Protein AF-A0A9P7DZX3-F1 (afdb_monomer_lite)

pLDDT: mean 78.63, std 15.31, range [42.16, 96.62]

Sequence (179 aa):
MEVDRVPHRDEDDTQNDEDISNAQNDALLHRLVHTKLLSGSLNPALDLTHAQRDKALSGRVLEIAGKAKLGKGEVDIRAAERNKASKRVREGLLKKKDEREKQQLEEAKNLGNYHPTLKKLFDTSSGSSGRQRRVRGLGMGVGKFSGGTLKLSKEEINSVTGRGVHGAARHGHNTSRSR

Foldseek 3Di:
DDDDDDDPPPVVVVVVVVVVVVVVVVVVVVLCVQQAVPQQQNDPVRPDDPVSNVLSVQLVVCVVVVNDPRNCRSVVSVVVVLVVDDPVSSVVVVVVVVVVLVVVVVVCVVVVVDDPVCVCVSCVNPPCPPPPPPPDPDDDPAADDDPNDGDHDPVRVCVVVPPDDPDDDPPPPPPDDDD

InterPro domains:
  IPR053030 Ribosomal biogenesis protein FAF1-like [PTHR28096] (10-169)

Radius of gyration: 29.67 Å; chains: 1; bounding box: 80×40×89 Å

Secondary structure (DSSP, 8-state):
----------HHHHHHHHHHHHHHHHHHHHHHIIIIIS-GGG-TTS---HHHHHHHHHHHHHHHTTSS-TTTHHHHHHHHHHHTS-HHHHHHHHHHHHHHHHHHHHHHHHTT---GGGHHHHTTTS-----PPP---PPPSSSEEETTEEE--HHHHHHHHT-----------------

Organism: NCBI:txid116603

Structure (mmCIF, N/CA/C/O backbone):
data_AF-A0A9P7DZX3-F1
#
_entry.id   AF-A0A9P7DZX3-F1
#
loop_
_atom_site.group_PDB
_atom_site.id
_atom_site.type_symbol
_atom_site.label_atom_id
_atom_site.label_alt_id
_atom_site.label_comp_id
_atom_site.label_asym_id
_atom_site.label_entity_id
_atom_site.label_seq_id
_atom_site.pdbx_PDB_ins_code
_atom_site.Cartn_x
_atom_site.Cartn_y
_atom_site.Cartn_z
_atom_site.occupancy
_atom_site.B_iso_or_equiv
_atom_site.auth_seq_id
_atom_site.auth_comp_id
_atom_site.auth_asym_id
_atom_site.auth_atom_id
_atom_site.pdbx_PDB_model_num
ATOM 1 N N . MET A 1 1 ? 7.080 11.257 -71.376 1.00 42.16 1 MET A N 1
ATOM 2 C CA . MET A 1 1 ? 6.947 11.951 -70.079 1.00 42.16 1 MET A CA 1
ATOM 3 C C . MET A 1 1 ? 6.196 11.007 -69.169 1.00 42.16 1 MET A C 1
ATOM 5 O O . MET A 1 1 ? 4.981 10.923 -69.263 1.00 42.16 1 MET A O 1
ATOM 9 N N . GLU A 1 2 ? 6.937 10.218 -68.405 1.00 43.56 2 GLU A N 1
ATOM 10 C CA . GLU A 1 2 ? 6.401 9.271 -67.430 1.00 43.56 2 GLU A CA 1
ATOM 11 C C . GLU A 1 2 ? 6.610 9.936 -66.068 1.00 43.56 2 GLU A C 1
ATOM 13 O O . GLU A 1 2 ? 7.729 10.315 -65.729 1.00 43.56 2 GLU A O 1
ATOM 18 N N . VAL A 1 3 ? 5.512 10.256 -65.387 1.00 51.31 3 VAL A N 1
ATOM 19 C CA . VAL A 1 3 ? 5.515 10.983 -64.112 1.00 51.31 3 VAL A CA 1
ATOM 20 C C . VAL A 1 3 ? 5.365 9.948 -63.009 1.00 51.31 3 VAL A C 1
ATOM 22 O O . VAL A 1 3 ? 4.282 9.389 -62.828 1.00 51.31 3 VAL A O 1
ATOM 25 N N . ASP A 1 4 ? 6.463 9.682 -62.305 1.00 49.94 4 ASP A N 1
ATOM 26 C CA . ASP A 1 4 ? 6.505 8.796 -61.146 1.00 49.94 4 ASP A CA 1
ATOM 27 C C . ASP A 1 4 ? 5.550 9.298 -60.055 1.00 49.94 4 ASP A C 1
ATOM 29 O O . ASP A 1 4 ? 5.705 10.384 -59.489 1.00 49.94 4 ASP A O 1
ATOM 33 N N . ARG A 1 5 ? 4.529 8.491 -59.758 1.00 57.03 5 ARG A N 1
ATOM 34 C CA . ARG A 1 5 ? 3.614 8.702 -58.634 1.00 57.03 5 ARG A CA 1
ATOM 35 C C . ARG A 1 5 ? 4.321 8.256 -57.355 1.00 57.03 5 ARG A C 1
ATOM 37 O O . ARG A 1 5 ? 4.420 7.063 -57.083 1.00 57.03 5 ARG A O 1
ATOM 44 N N . VAL A 1 6 ? 4.798 9.213 -56.566 1.00 61.47 6 VAL A N 1
ATOM 45 C CA . VAL A 1 6 ? 5.270 8.952 -55.200 1.00 61.47 6 VAL A CA 1
ATOM 46 C C . VAL A 1 6 ? 4.063 8.525 -54.354 1.00 61.47 6 VAL A C 1
ATOM 48 O O . VAL A 1 6 ? 3.048 9.228 -54.370 1.00 61.47 6 VAL A O 1
ATOM 51 N N . PRO A 1 7 ? 4.111 7.387 -53.640 1.00 58.06 7 PRO A N 1
ATOM 52 C CA . PRO A 1 7 ? 3.022 6.995 -52.761 1.00 58.06 7 PRO A CA 1
ATOM 53 C C . PRO A 1 7 ? 2.976 7.968 -51.578 1.00 58.06 7 PRO A C 1
ATOM 55 O O . PRO A 1 7 ? 3.921 8.039 -50.792 1.00 58.06 7 PRO A O 1
ATOM 58 N N . HIS A 1 8 ? 1.881 8.722 -51.457 1.00 52.66 8 HIS A N 1
ATOM 59 C CA . HIS A 1 8 ? 1.525 9.385 -50.207 1.00 52.66 8 HIS A CA 1
ATOM 60 C C . HIS A 1 8 ? 1.307 8.282 -49.165 1.00 52.66 8 HIS A C 1
ATOM 62 O O . HIS A 1 8 ? 0.307 7.574 -49.219 1.00 52.66 8 HIS A O 1
ATOM 68 N N . ARG A 1 9 ? 2.286 8.075 -48.277 1.00 61.41 9 ARG A N 1
ATOM 69 C CA . ARG A 1 9 ? 2.034 7.403 -47.001 1.00 61.41 9 ARG A CA 1
ATOM 70 C C . ARG A 1 9 ? 1.162 8.354 -46.200 1.00 61.41 9 ARG A C 1
ATOM 72 O O . ARG A 1 9 ? 1.579 9.484 -45.952 1.00 61.41 9 ARG A O 1
ATOM 79 N N . ASP A 1 10 ? -0.045 7.912 -45.893 1.00 57.31 10 ASP A N 1
ATOM 80 C CA . ASP A 1 10 ? -1.002 8.652 -45.090 1.00 57.31 10 ASP A CA 1
ATOM 81 C C . ASP A 1 10 ? -0.358 8.960 -43.728 1.00 57.31 10 ASP A C 1
ATOM 83 O O . ASP A 1 10 ? 0.087 8.049 -43.028 1.00 57.31 10 ASP A O 1
ATOM 87 N N . GLU A 1 11 ? -0.247 10.242 -43.362 1.00 60.19 11 GLU A N 1
ATOM 88 C CA . GLU A 1 11 ? 0.376 10.655 -42.090 1.00 60.19 11 GLU A CA 1
ATOM 89 C C . GLU A 1 11 ? -0.338 10.053 -40.862 1.00 60.19 11 GLU A C 1
ATOM 91 O O . GLU A 1 11 ? 0.260 9.910 -39.792 1.00 60.19 11 GLU A O 1
ATOM 96 N N . ASP A 1 12 ? -1.585 9.614 -41.047 1.00 59.47 12 ASP A N 1
ATOM 97 C CA . ASP A 1 12 ? -2.394 8.903 -40.061 1.00 59.47 12 ASP A CA 1
ATOM 98 C C . ASP A 1 12 ? -1.820 7.517 -39.696 1.00 59.47 12 ASP A C 1
ATOM 100 O O . ASP A 1 12 ? -1.868 7.132 -38.527 1.00 59.47 12 ASP A O 1
ATOM 104 N N . ASP A 1 13 ? -1.223 6.776 -40.641 1.00 62.12 13 ASP A N 1
ATOM 105 C CA . ASP A 1 13 ? -0.628 5.457 -40.360 1.00 62.12 13 ASP A CA 1
ATOM 106 C C . ASP A 1 13 ? 0.666 5.598 -39.546 1.00 62.12 13 ASP A C 1
ATOM 108 O O . ASP A 1 13 ? 0.907 4.841 -38.604 1.00 62.12 13 ASP A O 1
ATOM 112 N N . THR A 1 14 ? 1.472 6.623 -39.846 1.00 65.88 14 THR A N 1
ATOM 113 C CA . THR A 1 14 ? 2.690 6.920 -39.078 1.00 65.88 14 THR A CA 1
ATOM 114 C C . THR A 1 14 ? 2.385 7.395 -37.659 1.00 65.88 14 THR A C 1
ATOM 116 O O . THR A 1 14 ? 3.064 6.975 -36.726 1.00 65.88 14 THR A O 1
ATOM 119 N N . GLN A 1 15 ? 1.337 8.205 -37.467 1.00 64.06 15 GLN A N 1
ATOM 120 C CA . GLN A 1 15 ? 0.905 8.629 -36.130 1.00 64.06 15 GLN A CA 1
ATOM 121 C C . GLN A 1 15 ? 0.394 7.450 -35.294 1.00 64.06 15 GLN A C 1
ATOM 123 O O . GLN A 1 15 ? 0.687 7.358 -34.103 1.00 64.06 15 GLN A O 1
ATOM 128 N N . ASN A 1 16 ? -0.320 6.511 -35.913 1.00 70.25 16 ASN A N 1
ATOM 129 C CA . ASN A 1 16 ? -0.841 5.335 -35.222 1.00 70.25 16 ASN A CA 1
ATOM 130 C C . ASN A 1 16 ? 0.290 4.382 -34.786 1.00 70.25 16 ASN A C 1
ATOM 132 O O . ASN A 1 16 ? 0.281 3.872 -33.664 1.00 70.25 16 ASN A O 1
ATOM 136 N N . ASP A 1 17 ? 1.307 4.192 -35.631 1.00 76.75 17 ASP A N 1
ATOM 137 C CA . ASP A 1 17 ? 2.504 3.414 -35.291 1.00 76.75 17 ASP A CA 1
ATOM 138 C C . ASP A 1 17 ? 3.326 4.069 -34.165 1.00 76.75 17 ASP A C 1
ATOM 140 O O . ASP A 1 17 ? 3.826 3.380 -33.266 1.00 76.75 17 ASP A O 1
ATOM 144 N N . GLU A 1 18 ? 3.433 5.401 -34.168 1.00 80.12 18 GLU A N 1
ATOM 145 C CA . GLU A 1 18 ? 4.074 6.170 -33.097 1.00 80.12 18 GLU A CA 1
ATOM 146 C C . GLU A 1 18 ? 3.314 6.048 -31.771 1.00 80.12 18 GLU A C 1
ATOM 148 O O . GLU A 1 18 ? 3.928 5.777 -30.735 1.00 80.12 18 GLU A O 1
ATOM 153 N N . ASP A 1 19 ? 1.987 6.156 -31.785 1.00 78.31 19 ASP A N 1
ATOM 154 C CA . ASP A 1 19 ? 1.148 5.999 -30.594 1.00 78.31 19 ASP A CA 1
ATOM 155 C C . ASP A 1 19 ? 1.215 4.575 -30.018 1.00 78.31 19 ASP A C 1
ATOM 157 O O . ASP A 1 19 ? 1.321 4.392 -28.798 1.00 78.31 19 ASP A O 1
ATOM 161 N N . ILE A 1 20 ? 1.230 3.548 -30.875 1.00 80.06 20 ILE A N 1
ATOM 162 C CA . ILE A 1 20 ? 1.407 2.148 -30.461 1.00 80.06 20 ILE A CA 1
ATOM 163 C C . ILE A 1 20 ? 2.798 1.942 -29.845 1.00 80.06 20 ILE A C 1
ATOM 165 O O . ILE A 1 20 ? 2.918 1.295 -28.798 1.00 80.06 20 ILE A O 1
ATOM 169 N N . SER A 1 21 ? 3.846 2.500 -30.454 1.00 89.31 21 SER A N 1
ATOM 170 C CA . SER A 1 21 ? 5.220 2.432 -29.942 1.00 89.31 21 SER A CA 1
ATOM 171 C C . SER A 1 21 ? 5.359 3.144 -28.593 1.00 89.31 21 SER A C 1
ATOM 173 O O . SER A 1 21 ? 5.910 2.587 -27.640 1.00 89.31 21 SER A O 1
ATOM 175 N N . ASN A 1 22 ? 4.773 4.332 -28.454 1.00 91.12 22 ASN A N 1
ATOM 176 C CA . ASN A 1 22 ? 4.770 5.096 -27.209 1.00 91.12 22 ASN A CA 1
ATOM 177 C C . ASN A 1 22 ? 4.029 4.354 -26.091 1.00 91.12 22 ASN A C 1
ATOM 179 O O . ASN A 1 22 ? 4.551 4.235 -24.982 1.00 91.12 22 ASN A O 1
ATOM 183 N N . ALA A 1 23 ? 2.872 3.753 -26.383 1.00 90.56 23 ALA A N 1
ATOM 184 C CA . ALA A 1 23 ? 2.140 2.940 -25.413 1.00 90.56 23 ALA A CA 1
ATOM 185 C C . ALA A 1 23 ? 2.935 1.698 -24.967 1.00 90.56 23 ALA A C 1
ATOM 187 O O . ALA A 1 23 ? 2.908 1.318 -23.790 1.00 90.56 23 ALA A O 1
ATOM 188 N N . GLN A 1 24 ? 3.670 1.062 -25.886 1.00 92.19 24 GLN A N 1
ATOM 189 C CA . GLN A 1 24 ? 4.576 -0.038 -25.551 1.00 92.19 24 GLN A CA 1
ATOM 190 C C . GLN A 1 24 ? 5.736 0.442 -24.673 1.00 92.19 24 GLN A C 1
ATOM 192 O O . GLN A 1 24 ? 6.046 -0.208 -23.671 1.00 92.19 24 GLN A O 1
ATOM 197 N N . ASN A 1 25 ? 6.331 1.590 -24.992 1.00 93.38 25 ASN A N 1
ATOM 198 C CA . ASN A 1 25 ? 7.404 2.198 -24.211 1.00 93.38 25 ASN A CA 1
ATOM 199 C C . ASN A 1 25 ? 6.942 2.558 -22.797 1.00 93.38 25 ASN A C 1
ATOM 201 O O . ASN A 1 25 ? 7.627 2.215 -21.835 1.00 93.38 25 ASN A O 1
ATOM 205 N N . ASP A 1 26 ? 5.752 3.136 -22.643 1.00 94.06 26 ASP A N 1
ATOM 206 C CA . ASP A 1 26 ? 5.154 3.431 -21.340 1.00 94.06 26 ASP A CA 1
ATOM 207 C C . ASP A 1 26 ? 4.869 2.155 -20.541 1.00 94.06 26 ASP A C 1
ATOM 209 O O . ASP A 1 26 ? 5.149 2.081 -19.340 1.00 94.06 26 ASP A O 1
ATOM 213 N N . ALA A 1 27 ? 4.370 1.100 -21.194 1.00 89.44 27 ALA A N 1
ATOM 214 C CA . ALA A 1 27 ? 4.160 -0.192 -20.549 1.00 89.44 27 ALA A CA 1
ATOM 215 C C . ALA A 1 27 ? 5.486 -0.825 -20.089 1.00 89.44 27 ALA A C 1
ATOM 217 O O . ALA A 1 27 ? 5.560 -1.397 -18.994 1.00 89.44 27 ALA A O 1
ATOM 218 N N . LEU A 1 28 ? 6.542 -0.716 -20.899 1.00 89.50 28 LEU A N 1
ATOM 219 C CA . LEU A 1 28 ? 7.889 -1.159 -20.545 1.00 89.50 28 LEU A CA 1
ATOM 220 C C . LEU A 1 28 ? 8.475 -0.319 -19.409 1.00 89.50 28 LEU A C 1
ATOM 222 O O . LEU A 1 28 ? 9.026 -0.888 -18.465 1.00 89.50 28 LEU A O 1
ATOM 226 N N . LEU A 1 29 ? 8.306 1.000 -19.444 1.00 90.38 29 LEU A N 1
ATOM 227 C CA . LEU A 1 29 ? 8.742 1.919 -18.399 1.00 90.38 29 LEU A CA 1
ATOM 228 C C . LEU A 1 29 ? 8.046 1.605 -17.074 1.00 90.38 29 LEU A C 1
ATOM 230 O O . LEU A 1 29 ? 8.713 1.416 -16.060 1.00 90.38 29 LEU A O 1
ATOM 234 N N . HIS A 1 30 ? 6.723 1.451 -17.079 1.00 85.88 30 HIS A N 1
ATOM 235 C CA . HIS A 1 30 ? 5.953 1.072 -15.897 1.00 85.88 30 HIS A CA 1
ATOM 236 C C . HIS A 1 30 ? 6.435 -0.268 -15.318 1.00 85.88 30 HIS A C 1
ATOM 238 O O . HIS A 1 30 ? 6.620 -0.407 -14.105 1.00 85.88 30 HIS A O 1
ATOM 244 N N . ARG A 1 31 ? 6.726 -1.250 -16.185 1.00 85.00 31 ARG A N 1
ATOM 245 C CA . ARG A 1 31 ? 7.348 -2.517 -15.776 1.00 85.00 31 ARG A CA 1
ATOM 246 C C . ARG A 1 31 ? 8.719 -2.296 -15.144 1.00 85.00 31 ARG A C 1
ATOM 248 O O . ARG A 1 31 ? 8.974 -2.825 -14.065 1.00 85.00 31 ARG A O 1
ATOM 255 N N . LEU A 1 32 ? 9.592 -1.512 -15.765 1.00 85.38 32 LEU A N 1
ATOM 256 C CA . LEU A 1 32 ? 10.953 -1.245 -15.292 1.00 85.38 32 LEU A CA 1
ATOM 257 C C . LEU A 1 32 ? 10.983 -0.518 -13.946 1.00 85.38 32 LEU A C 1
ATOM 259 O O . LEU A 1 32 ? 11.727 -0.925 -13.050 1.00 85.38 32 LEU A O 1
ATOM 263 N N . VAL A 1 33 ? 10.155 0.512 -13.785 1.00 86.38 33 VAL A N 1
ATOM 264 C CA . VAL A 1 33 ? 10.055 1.306 -12.556 1.00 86.38 33 VAL A CA 1
ATOM 265 C C . VAL A 1 33 ? 9.697 0.408 -11.374 1.00 86.38 33 VAL A C 1
ATOM 267 O O . VAL A 1 33 ? 10.390 0.423 -10.356 1.00 86.38 33 VAL A O 1
ATOM 270 N N . HIS A 1 34 ? 8.674 -0.436 -11.526 1.00 78.75 34 HIS A N 1
ATOM 271 C CA . HIS A 1 34 ? 8.197 -1.284 -10.436 1.00 78.75 34 HIS A CA 1
ATOM 272 C C . HIS A 1 34 ? 9.023 -2.562 -10.217 1.00 78.75 34 HIS A C 1
ATOM 274 O O . HIS A 1 34 ? 9.030 -3.080 -9.102 1.00 78.75 34 HIS A O 1
ATOM 280 N N . THR A 1 35 ? 9.740 -3.067 -11.230 1.00 75.62 35 THR A N 1
ATOM 281 C CA . THR A 1 35 ? 10.481 -4.345 -11.123 1.00 75.62 35 THR A CA 1
ATOM 282 C C . THR A 1 35 ? 11.989 -4.204 -10.956 1.00 75.62 35 THR A C 1
ATOM 284 O O . THR A 1 35 ? 12.579 -5.024 -10.253 1.00 75.62 35 THR A O 1
ATOM 287 N N . LYS A 1 36 ? 12.630 -3.213 -11.591 1.00 71.19 36 LYS A N 1
ATOM 288 C CA . LYS A 1 36 ? 14.097 -3.080 -11.620 1.00 71.19 36 LYS A CA 1
ATOM 289 C C . LYS A 1 36 ? 14.606 -1.909 -10.788 1.00 71.19 36 LYS A C 1
ATOM 291 O O . LYS A 1 36 ? 15.511 -2.110 -9.991 1.00 71.19 36 LYS A O 1
ATOM 296 N N . LEU A 1 37 ? 14.036 -0.714 -10.960 1.00 66.69 37 LEU A N 1
ATOM 297 C CA . LEU A 1 37 ? 14.599 0.513 -10.375 1.00 66.69 37 LEU A CA 1
ATOM 298 C C . LEU A 1 37 ? 14.246 0.687 -8.897 1.00 66.69 37 LEU A C 1
ATOM 300 O O . LEU A 1 37 ? 15.111 0.981 -8.078 1.00 66.69 37 LEU A O 1
ATOM 304 N N . LEU A 1 38 ? 12.974 0.489 -8.552 1.00 66.44 38 LEU A N 1
ATOM 305 C CA . LEU A 1 38 ? 12.477 0.716 -7.190 1.00 66.44 38 LEU A CA 1
ATOM 306 C C . LEU A 1 38 ? 12.365 -0.572 -6.369 1.00 66.44 38 LEU A C 1
ATOM 308 O O . LEU A 1 38 ? 11.999 -0.537 -5.196 1.00 66.44 38 LEU A O 1
ATOM 312 N N . SER A 1 39 ? 12.652 -1.723 -6.976 1.00 63.34 39 SER A N 1
ATOM 313 C CA . SER A 1 39 ? 12.515 -3.012 -6.311 1.00 63.34 39 SER A CA 1
ATOM 314 C C . SER A 1 39 ? 13.816 -3.402 -5.619 1.00 63.34 39 SER A C 1
ATOM 316 O O . SER A 1 39 ? 14.860 -3.539 -6.259 1.00 63.34 39 SER A O 1
ATOM 318 N N . GLY A 1 40 ? 13.714 -3.653 -4.313 1.00 62.84 40 GLY A N 1
ATOM 319 C CA . GLY A 1 40 ? 14.838 -3.883 -3.412 1.00 62.84 40 GLY A CA 1
ATOM 320 C C . GLY A 1 40 ? 15.921 -4.831 -3.935 1.00 62.84 40 GLY A C 1
ATOM 321 O O . GLY A 1 40 ? 17.095 -4.494 -3.888 1.00 62.84 40 GLY A O 1
ATOM 322 N N . SER A 1 41 ? 15.571 -6.002 -4.476 1.00 64.50 41 SER A N 1
ATOM 323 C CA . SER A 1 41 ? 16.57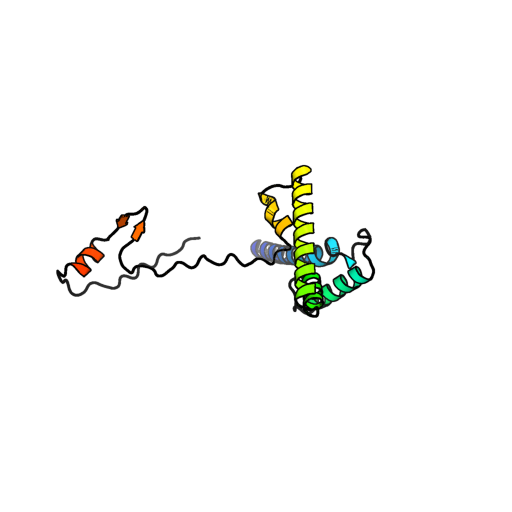3 -7.057 -4.712 1.00 64.50 41 SER A CA 1
ATOM 324 C C . SER A 1 41 ? 17.517 -6.864 -5.902 1.00 64.50 41 SER A C 1
ATOM 326 O O . SER A 1 41 ? 18.437 -7.664 -6.040 1.00 64.50 41 SER A O 1
ATOM 328 N N . LEU A 1 42 ? 17.305 -5.866 -6.769 1.00 62.72 42 LEU A N 1
ATOM 329 C CA . LEU A 1 42 ? 18.196 -5.597 -7.918 1.00 62.72 42 LEU A CA 1
ATOM 330 C C . LEU A 1 42 ? 19.022 -4.325 -7.764 1.00 62.72 42 LEU A C 1
ATOM 332 O O . LEU A 1 42 ? 19.896 -4.090 -8.593 1.00 62.72 42 LEU A O 1
ATOM 336 N N . ASN A 1 43 ? 18.746 -3.512 -6.747 1.00 71.06 43 ASN A N 1
ATOM 337 C CA . ASN A 1 43 ? 19.508 -2.302 -6.516 1.00 71.06 43 ASN A CA 1
ATOM 338 C C . ASN A 1 43 ? 20.636 -2.614 -5.518 1.00 71.06 43 ASN A C 1
ATOM 340 O O . ASN A 1 43 ? 20.353 -2.731 -4.326 1.00 71.06 43 ASN A O 1
ATOM 344 N N . PRO A 1 44 ? 21.897 -2.761 -5.972 1.00 70.06 44 PRO A N 1
ATOM 345 C CA . PRO A 1 44 ? 23.021 -3.062 -5.087 1.00 70.06 44 PRO A CA 1
ATOM 346 C C . PRO A 1 44 ? 23.339 -1.909 -4.129 1.00 70.06 44 PRO A C 1
ATOM 348 O O . PRO A 1 44 ? 24.046 -2.128 -3.157 1.00 70.06 44 PRO A O 1
ATOM 351 N N . ALA A 1 45 ? 22.811 -0.701 -4.373 1.00 74.56 45 ALA A N 1
ATOM 352 C CA . ALA A 1 45 ? 22.923 0.420 -3.442 1.00 74.56 45 ALA A CA 1
ATOM 353 C C . ALA A 1 45 ? 22.002 0.271 -2.218 1.00 74.56 45 ALA A C 1
ATOM 355 O O . ALA A 1 45 ? 22.125 1.019 -1.253 1.00 74.56 45 ALA A O 1
ATOM 356 N N . LEU A 1 46 ? 21.051 -0.668 -2.258 1.00 72.88 46 LEU A N 1
ATOM 357 C CA . LEU A 1 46 ? 20.249 -1.032 -1.102 1.00 72.88 46 LEU A CA 1
ATOM 358 C C . LEU A 1 46 ? 20.953 -2.207 -0.417 1.00 72.88 46 LEU A C 1
ATOM 360 O O . LEU A 1 46 ? 20.848 -3.340 -0.885 1.00 72.88 46 LEU A O 1
ATOM 364 N N . ASP A 1 47 ? 21.657 -1.936 0.685 1.00 79.88 47 ASP A N 1
ATOM 365 C CA . ASP A 1 47 ? 22.344 -2.925 1.535 1.00 79.88 47 ASP A CA 1
ATOM 366 C C . ASP A 1 47 ? 21.346 -3.875 2.232 1.00 79.88 47 ASP A C 1
ATOM 368 O O . ASP A 1 47 ? 21.150 -3.877 3.450 1.00 79.88 47 ASP A O 1
ATOM 372 N N . LEU A 1 48 ? 20.638 -4.680 1.440 1.00 81.12 48 LEU A N 1
ATOM 373 C CA . LEU A 1 48 ? 19.588 -5.570 1.904 1.00 81.12 48 LEU A CA 1
ATOM 374 C C . LEU A 1 48 ? 20.170 -6.862 2.462 1.00 81.12 48 LEU A C 1
ATOM 376 O O . LEU A 1 48 ? 21.015 -7.538 1.861 1.00 81.12 48 LEU A O 1
ATOM 380 N N . THR A 1 49 ? 19.592 -7.283 3.580 1.00 89.00 49 THR A N 1
ATOM 381 C CA . THR A 1 49 ? 19.881 -8.595 4.164 1.00 89.00 49 THR A CA 1
ATOM 382 C C . THR A 1 49 ? 19.443 -9.721 3.221 1.00 89.00 49 THR A C 1
ATOM 384 O O . THR A 1 49 ? 18.512 -9.562 2.426 1.00 89.00 49 THR A O 1
ATOM 387 N N . HIS A 1 50 ? 20.077 -10.894 3.324 1.00 88.88 50 HIS A N 1
ATOM 388 C CA . HIS A 1 50 ? 19.734 -12.064 2.500 1.00 88.88 50 HIS A CA 1
ATOM 389 C C . HIS A 1 50 ? 18.235 -12.397 2.558 1.00 88.88 50 HIS A C 1
ATOM 391 O O . HIS A 1 50 ? 17.580 -12.529 1.530 1.00 88.88 50 HIS A O 1
ATOM 397 N N . ALA A 1 51 ? 17.658 -12.408 3.763 1.00 88.50 51 ALA A N 1
ATOM 398 C CA . ALA A 1 51 ? 16.238 -12.684 3.964 1.00 88.50 51 ALA A CA 1
ATOM 399 C C . ALA A 1 51 ? 15.312 -11.657 3.285 1.00 88.50 51 ALA A C 1
ATOM 401 O O . ALA A 1 51 ? 14.208 -12.001 2.867 1.00 88.50 51 ALA A O 1
ATOM 402 N N . GLN A 1 52 ? 15.726 -10.392 3.178 1.00 87.19 52 GLN A N 1
ATOM 403 C CA . GLN A 1 52 ? 14.965 -9.375 2.446 1.00 87.19 52 GLN A CA 1
ATOM 404 C C . GLN A 1 52 ? 15.081 -9.583 0.933 1.00 87.19 52 GLN A C 1
ATOM 406 O O . GLN A 1 52 ? 14.079 -9.470 0.227 1.00 87.19 52 GLN A O 1
ATOM 411 N N . ARG A 1 53 ? 16.271 -9.952 0.441 1.00 87.44 53 ARG A N 1
ATOM 412 C CA . ARG A 1 53 ? 16.488 -10.283 -0.974 1.00 87.44 53 ARG A CA 1
ATOM 413 C C . ARG A 1 53 ? 15.631 -11.468 -1.417 1.00 87.44 53 ARG A C 1
ATOM 415 O O . ARG A 1 53 ? 14.956 -11.358 -2.438 1.00 87.44 53 ARG A O 1
ATOM 422 N N . ASP A 1 54 ? 15.566 -12.535 -0.624 1.00 89.31 54 ASP A N 1
ATOM 423 C CA . ASP A 1 54 ? 14.755 -13.720 -0.941 1.00 89.31 54 ASP A CA 1
ATOM 424 C C . ASP A 1 54 ? 13.255 -13.400 -1.013 1.00 89.31 54 ASP A C 1
ATOM 426 O O . ASP A 1 54 ? 12.546 -13.862 -1.912 1.00 89.31 54 ASP A O 1
ATOM 430 N N . LYS A 1 55 ? 12.754 -12.564 -0.0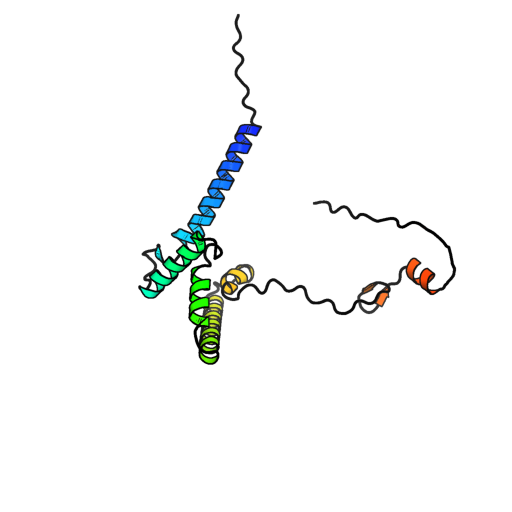96 1.00 89.44 55 LYS A N 1
ATOM 431 C CA . LYS A 1 55 ? 11.347 -12.123 -0.081 1.00 89.44 55 LYS A CA 1
ATOM 432 C C . LYS A 1 55 ? 11.006 -11.239 -1.275 1.00 89.44 55 LYS A C 1
ATOM 434 O O . LYS A 1 55 ? 9.945 -11.390 -1.875 1.00 89.44 55 LYS A O 1
ATOM 439 N N . ALA A 1 56 ? 11.919 -10.354 -1.660 1.00 87.81 56 ALA A N 1
ATOM 440 C CA . ALA A 1 56 ? 11.759 -9.545 -2.858 1.00 87.81 56 ALA A CA 1
ATOM 441 C C . ALA A 1 56 ? 11.798 -10.401 -4.141 1.00 87.81 56 ALA A C 1
ATOM 443 O O . ALA A 1 56 ? 10.964 -10.211 -5.025 1.00 87.81 56 ALA A O 1
ATOM 444 N N . LEU A 1 57 ? 12.704 -11.385 -4.243 1.00 87.88 57 LEU A N 1
ATOM 445 C CA . LEU A 1 57 ? 12.769 -12.300 -5.393 1.00 87.88 57 LEU A CA 1
ATOM 446 C C . LEU A 1 57 ? 11.524 -13.180 -5.508 1.00 87.88 57 LEU A C 1
ATOM 448 O O . LEU A 1 57 ? 10.915 -13.250 -6.574 1.00 87.88 57 LEU A O 1
ATOM 452 N N . SER A 1 58 ? 11.106 -13.807 -4.411 1.00 90.31 58 SER A N 1
ATOM 453 C CA . SER A 1 58 ? 9.874 -14.599 -4.386 1.00 90.31 58 SER A CA 1
ATOM 454 C C . SER A 1 58 ? 8.642 -13.745 -4.710 1.00 90.31 58 SER A C 1
ATOM 456 O O . SER A 1 58 ? 7.752 -14.203 -5.427 1.00 90.31 58 SER A O 1
ATOM 458 N N . GLY A 1 59 ? 8.614 -12.481 -4.272 1.00 89.19 59 GLY A N 1
ATOM 459 C CA . GLY A 1 59 ? 7.544 -11.534 -4.592 1.00 89.19 59 GLY A CA 1
ATOM 460 C C . GLY A 1 59 ? 7.425 -11.300 -6.094 1.00 89.19 59 GLY A C 1
ATOM 461 O O . GLY A 1 59 ? 6.330 -11.350 -6.648 1.00 89.19 59 GLY A O 1
ATOM 462 N N . ARG A 1 60 ? 8.559 -11.158 -6.784 1.00 84.94 60 ARG A N 1
ATOM 463 C CA . ARG A 1 60 ? 8.593 -11.026 -8.247 1.00 84.94 60 ARG A CA 1
ATOM 464 C C . ARG A 1 60 ? 8.131 -12.280 -8.967 1.00 84.94 60 ARG A C 1
ATOM 466 O O . ARG A 1 60 ? 7.430 -12.167 -9.964 1.00 84.94 60 ARG A O 1
ATOM 473 N N . VAL A 1 61 ? 8.483 -13.464 -8.467 1.00 91.19 61 VAL A N 1
ATOM 474 C CA . VAL A 1 61 ? 7.974 -14.720 -9.039 1.00 91.19 61 VAL A CA 1
ATOM 475 C C . VAL A 1 61 ? 6.442 -14.739 -8.994 1.00 91.19 61 VAL A C 1
ATOM 477 O O . VAL A 1 61 ? 5.811 -15.142 -9.968 1.00 91.19 61 VAL A O 1
ATOM 480 N N . LEU A 1 62 ? 5.824 -14.234 -7.918 1.00 91.25 62 LEU A N 1
ATOM 481 C CA . LEU A 1 62 ? 4.363 -14.110 -7.834 1.00 91.25 62 LEU A CA 1
ATOM 482 C C . LEU A 1 62 ? 3.778 -13.059 -8.786 1.00 91.25 62 LEU A C 1
ATOM 484 O O . LEU A 1 62 ? 2.689 -13.275 -9.321 1.00 91.25 62 LEU A O 1
ATOM 488 N N . GLU A 1 63 ? 4.476 -11.946 -9.004 1.00 88.69 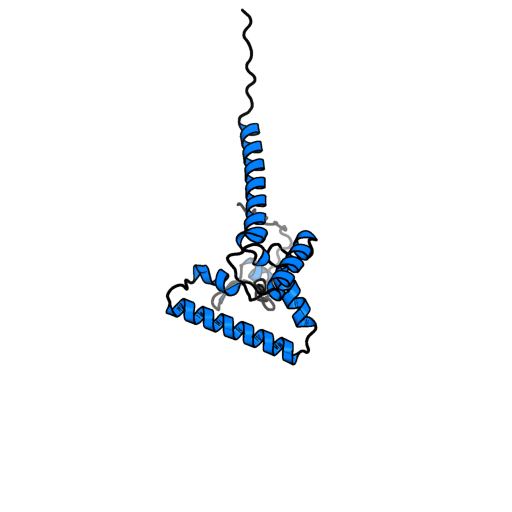63 GLU A N 1
ATOM 489 C CA . GLU A 1 63 ? 4.068 -10.907 -9.959 1.00 88.69 63 GLU A CA 1
ATOM 490 C C . GLU A 1 63 ? 4.145 -11.404 -11.407 1.00 88.69 63 GLU A C 1
ATOM 492 O O . GLU A 1 63 ? 3.191 -11.237 -12.162 1.00 88.69 63 GLU A O 1
ATOM 497 N N . ILE A 1 64 ? 5.238 -12.081 -11.780 1.00 88.81 64 ILE A N 1
ATOM 498 C CA . ILE A 1 64 ? 5.419 -12.694 -13.107 1.00 88.81 64 ILE A CA 1
ATOM 499 C C . ILE A 1 64 ? 4.375 -13.791 -13.336 1.00 88.81 64 ILE A C 1
ATOM 501 O O . ILE A 1 64 ? 3.824 -13.902 -14.426 1.00 88.81 64 ILE A O 1
ATOM 505 N N . ALA A 1 65 ? 4.047 -14.561 -12.295 1.00 90.38 65 ALA A N 1
ATOM 506 C CA . ALA A 1 65 ? 2.979 -15.555 -12.341 1.00 90.38 65 ALA A CA 1
ATOM 507 C C . ALA A 1 65 ? 1.560 -14.946 -12.394 1.00 90.38 65 ALA A C 1
ATOM 509 O O . ALA A 1 65 ? 0.586 -15.696 -12.420 1.00 90.38 65 ALA A O 1
ATOM 510 N N . GLY A 1 66 ? 1.415 -13.615 -12.353 1.00 87.06 66 GLY A N 1
ATOM 511 C CA . GLY A 1 66 ? 0.127 -12.917 -12.419 1.00 87.06 66 GLY A CA 1
ATOM 512 C C . GLY A 1 66 ? -0.739 -13.037 -11.159 1.00 87.06 66 GLY A C 1
ATOM 513 O O . GLY A 1 66 ? -1.910 -12.666 -11.185 1.00 87.06 66 GLY A O 1
ATOM 514 N N . LYS A 1 67 ? -0.193 -13.552 -10.049 1.00 88.81 67 LYS A N 1
ATOM 515 C CA . LYS A 1 67 ? -0.928 -13.746 -8.782 1.00 88.81 67 LYS A CA 1
ATOM 516 C C . LYS A 1 67 ? -0.961 -12.490 -7.912 1.00 88.81 67 LYS A C 1
ATOM 518 O O . LYS A 1 67 ? -1.845 -12.362 -7.068 1.00 88.81 67 LYS A O 1
ATOM 523 N N . ALA A 1 68 ? -0.009 -11.584 -8.110 1.00 86.25 68 ALA A N 1
ATOM 524 C CA . ALA A 1 68 ? 0.106 -10.320 -7.394 1.00 86.25 68 ALA A CA 1
ATOM 525 C C . ALA A 1 68 ? 0.172 -9.147 -8.377 1.00 86.25 68 ALA A C 1
ATOM 527 O O . ALA A 1 68 ? 0.613 -9.290 -9.518 1.00 86.25 68 ALA A O 1
ATOM 528 N N . LYS A 1 69 ? -0.256 -7.962 -7.927 1.00 87.06 69 LYS A N 1
ATOM 529 C CA . LYS A 1 69 ? -0.077 -6.729 -8.706 1.00 87.06 69 LYS A CA 1
ATOM 530 C C . LYS A 1 69 ? 1.406 -6.371 -8.754 1.00 87.06 69 LYS A C 1
ATOM 532 O O . LYS A 1 69 ? 2.110 -6.551 -7.763 1.00 87.06 69 LYS A O 1
ATOM 537 N N . LEU A 1 70 ? 1.839 -5.804 -9.876 1.00 85.19 70 LEU A N 1
ATOM 538 C CA . LEU A 1 70 ? 3.215 -5.361 -10.075 1.00 85.19 70 LEU A CA 1
ATOM 539 C C . LEU A 1 70 ? 3.681 -4.446 -8.928 1.00 85.19 70 LEU A C 1
ATOM 541 O O . LEU A 1 70 ? 2.970 -3.510 -8.551 1.00 85.19 70 LEU A O 1
ATOM 545 N N . GLY A 1 71 ? 4.849 -4.738 -8.360 1.00 80.56 71 GLY A N 1
ATOM 546 C CA . GLY A 1 71 ? 5.416 -4.024 -7.216 1.00 80.56 71 GLY A CA 1
ATOM 547 C C . GLY A 1 71 ? 4.752 -4.304 -5.859 1.00 80.56 71 GLY A C 1
ATOM 548 O O . GLY A 1 71 ? 5.117 -3.667 -4.872 1.00 80.56 71 GLY A O 1
ATOM 549 N N . LYS A 1 72 ? 3.772 -5.216 -5.770 1.00 85.38 72 LYS A N 1
ATOM 550 C CA . LYS A 1 72 ? 3.093 -5.589 -4.510 1.00 85.38 72 LYS A CA 1
ATOM 551 C C . LYS A 1 72 ? 3.352 -7.028 -4.068 1.00 85.38 72 LYS A C 1
ATOM 553 O O . LYS A 1 72 ? 2.955 -7.390 -2.962 1.00 85.38 72 LYS A O 1
ATOM 558 N N . GLY A 1 73 ? 4.059 -7.825 -4.864 1.00 87.31 73 GLY A N 1
ATOM 559 C CA . GLY A 1 73 ? 4.314 -9.234 -4.581 1.00 87.31 73 GLY A CA 1
ATOM 560 C C . GLY A 1 73 ? 5.060 -9.458 -3.269 1.00 87.31 73 GLY A C 1
ATOM 561 O O . GLY A 1 73 ? 4.716 -10.362 -2.514 1.00 87.31 73 GLY A O 1
ATOM 562 N N . GLU A 1 74 ? 6.027 -8.601 -2.927 1.00 87.19 74 GLU A N 1
ATOM 563 C CA . GLU A 1 74 ? 6.728 -8.705 -1.640 1.00 87.19 74 GLU A CA 1
ATOM 564 C C . GLU A 1 74 ? 5.785 -8.477 -0.444 1.00 87.19 74 GLU A C 1
ATOM 566 O O . GLU A 1 74 ? 5.870 -9.173 0.573 1.00 87.19 74 GLU A O 1
ATOM 571 N N . VAL A 1 75 ? 4.866 -7.513 -0.555 1.00 88.00 75 VAL A N 1
ATOM 572 C CA . VAL A 1 75 ? 3.889 -7.210 0.500 1.00 88.00 75 VAL A CA 1
ATOM 573 C C . VAL A 1 75 ? 2.956 -8.398 0.709 1.00 88.00 75 VAL A C 1
ATOM 575 O O . VAL A 1 75 ? 2.692 -8.763 1.856 1.00 88.00 75 VAL A O 1
ATOM 578 N N . ASP A 1 76 ? 2.520 -9.033 -0.378 1.00 90.25 76 ASP A N 1
ATOM 579 C CA . ASP A 1 76 ? 1.658 -10.213 -0.335 1.00 90.25 76 ASP A CA 1
ATOM 580 C C . ASP A 1 76 ? 2.365 -11.406 0.332 1.00 90.25 76 ASP A C 1
ATOM 582 O O . ASP A 1 76 ? 1.766 -12.090 1.166 1.00 90.25 76 ASP A O 1
ATOM 586 N N . ILE A 1 77 ? 3.664 -11.607 0.079 1.00 91.31 77 ILE A N 1
ATOM 587 C CA . ILE A 1 77 ? 4.462 -12.647 0.756 1.00 91.31 77 ILE A CA 1
ATOM 588 C C . ILE A 1 77 ? 4.617 -12.354 2.240 1.00 91.31 77 ILE A C 1
ATOM 590 O O . ILE A 1 77 ? 4.339 -13.219 3.072 1.00 91.31 77 ILE A O 1
ATOM 594 N N . ARG A 1 78 ? 5.001 -11.125 2.600 1.00 90.50 78 ARG A N 1
ATOM 595 C CA . ARG A 1 78 ? 5.112 -10.720 4.010 1.00 90.50 78 ARG A CA 1
ATOM 596 C C . ARG A 1 78 ? 3.765 -10.856 4.729 1.00 90.50 78 ARG A C 1
ATOM 598 O O . ARG A 1 78 ? 3.720 -11.238 5.900 1.00 90.50 78 ARG A O 1
ATOM 605 N N . ALA A 1 79 ? 2.656 -10.577 4.046 1.00 91.12 79 ALA A N 1
ATOM 606 C CA . ALA A 1 79 ? 1.316 -10.785 4.579 1.00 91.12 79 ALA A CA 1
ATOM 607 C C . ALA A 1 79 ? 0.998 -12.276 4.770 1.00 91.12 79 ALA A C 1
ATOM 609 O O . ALA A 1 79 ? 0.474 -12.643 5.823 1.00 91.12 79 ALA A O 1
ATOM 610 N N . ALA A 1 80 ? 1.350 -13.132 3.807 1.00 92.62 80 ALA A N 1
ATOM 611 C CA . ALA A 1 80 ? 1.175 -14.579 3.896 1.00 92.62 80 ALA A CA 1
ATOM 612 C C . ALA A 1 80 ? 2.001 -15.198 5.038 1.00 92.62 80 ALA A C 1
ATOM 614 O O . ALA A 1 80 ? 1.469 -15.994 5.809 1.00 92.62 80 ALA A O 1
ATOM 615 N N . GLU A 1 81 ? 3.262 -14.790 5.208 1.00 92.06 81 GLU A N 1
ATOM 616 C CA . GLU A 1 81 ? 4.104 -15.189 6.345 1.00 92.06 81 GLU A CA 1
ATOM 617 C C . GLU A 1 81 ? 3.472 -14.777 7.676 1.00 92.06 81 GLU A C 1
ATOM 619 O O . GLU A 1 81 ? 3.306 -15.595 8.580 1.00 92.06 81 GLU A O 1
ATOM 624 N N . ARG A 1 82 ? 3.046 -13.514 7.784 1.00 92.12 82 ARG A N 1
ATOM 625 C CA . ARG A 1 82 ? 2.405 -12.982 8.990 1.00 92.12 82 ARG A CA 1
ATOM 626 C C . ARG A 1 82 ? 1.088 -13.694 9.315 1.00 92.12 82 ARG A C 1
ATOM 628 O O . ARG A 1 82 ? 0.746 -13.830 10.487 1.00 92.12 82 ARG A O 1
ATOM 635 N N . ASN A 1 83 ? 0.346 -14.152 8.309 1.00 91.81 83 ASN A N 1
ATOM 636 C CA . ASN A 1 83 ? -0.907 -14.884 8.503 1.00 91.81 83 ASN A CA 1
ATOM 637 C C . ASN A 1 83 ? -0.713 -16.286 9.095 1.00 91.81 83 ASN A C 1
ATOM 639 O O . ASN A 1 83 ? -1.662 -16.809 9.672 1.00 91.81 83 ASN A O 1
ATOM 643 N N . LYS A 1 84 ? 0.495 -16.861 9.014 1.00 94.62 84 LYS A N 1
ATOM 644 C CA . LYS A 1 84 ? 0.835 -18.126 9.687 1.00 94.62 84 LYS A CA 1
ATOM 645 C C . LYS A 1 84 ? 1.021 -17.957 11.200 1.00 94.62 84 LYS A C 1
ATOM 647 O O . LYS A 1 84 ? 0.936 -18.933 11.937 1.00 94.62 84 LYS A O 1
ATOM 652 N N . ALA A 1 85 ? 1.284 -16.738 11.672 1.00 93.56 85 ALA A N 1
ATOM 653 C CA . ALA A 1 85 ? 1.484 -16.460 13.090 1.00 93.56 85 ALA A CA 1
ATOM 654 C C . ALA A 1 85 ? 0.156 -16.411 13.868 1.00 93.56 85 ALA A C 1
ATOM 656 O O . ALA A 1 85 ? -0.909 -16.111 13.322 1.00 93.56 85 ALA A O 1
ATOM 657 N N . SER A 1 86 ? 0.230 -16.636 15.183 1.00 96.12 86 SER A N 1
ATOM 658 C CA . SER A 1 86 ? -0.930 -16.521 16.073 1.00 96.12 86 SER A CA 1
ATOM 659 C C . SER A 1 86 ? -1.510 -15.100 16.069 1.00 96.12 86 SER A C 1
ATOM 661 O O . SER A 1 86 ? -0.813 -14.115 15.808 1.00 96.12 86 SER A O 1
ATOM 663 N N . LYS A 1 87 ? -2.806 -14.971 16.393 1.00 95.06 87 LYS A N 1
ATOM 664 C CA . LYS A 1 87 ? -3.527 -13.687 16.339 1.00 95.06 87 LYS A CA 1
ATOM 665 C C . LYS A 1 87 ? -2.815 -12.578 17.125 1.00 95.06 87 LYS A C 1
ATOM 667 O O . LYS A 1 87 ? -2.613 -11.499 16.579 1.00 95.06 87 LYS A O 1
ATOM 672 N N . ARG A 1 88 ? -2.368 -12.868 18.352 1.00 96.31 88 ARG A N 1
ATOM 673 C CA . ARG A 1 88 ? -1.677 -11.900 19.221 1.00 96.31 88 ARG A CA 1
ATOM 674 C C . ARG A 1 88 ? -0.364 -11.401 18.614 1.00 96.31 88 ARG A C 1
ATOM 676 O O . ARG A 1 88 ? -0.108 -10.201 18.625 1.00 96.31 88 ARG A O 1
ATOM 683 N N . VAL A 1 89 ? 0.448 -12.303 18.059 1.00 96.12 89 VAL A N 1
ATOM 684 C CA . VAL A 1 89 ? 1.720 -11.940 17.411 1.00 96.12 89 VAL A CA 1
ATOM 685 C C . VAL A 1 89 ? 1.452 -11.113 16.160 1.00 96.12 89 VAL A C 1
ATOM 687 O O . VAL A 1 89 ? 2.047 -10.057 15.965 1.00 96.12 89 VAL A O 1
ATOM 690 N N . ARG A 1 90 ? 0.498 -11.552 15.338 1.00 94.25 90 ARG A N 1
ATOM 691 C CA . ARG A 1 90 ? 0.092 -10.857 14.119 1.00 94.25 90 ARG A CA 1
ATOM 692 C C . ARG A 1 90 ? -0.394 -9.431 14.383 1.00 94.25 90 ARG A C 1
ATOM 694 O O . ARG A 1 90 ? -0.030 -8.530 13.630 1.00 94.25 90 ARG A O 1
ATOM 701 N N . GLU A 1 91 ? -1.203 -9.227 15.420 1.00 95.06 91 GLU A N 1
ATOM 702 C CA . GLU A 1 91 ? -1.668 -7.900 15.839 1.00 95.06 91 GLU A CA 1
ATOM 703 C C . GLU A 1 91 ? -0.529 -7.048 16.404 1.00 95.06 91 GLU A C 1
ATOM 705 O O . GLU A 1 91 ? -0.431 -5.876 16.058 1.00 95.06 91 GLU A O 1
ATOM 710 N N . GLY A 1 92 ? 0.367 -7.627 17.211 1.00 96.62 92 GLY A N 1
ATOM 711 C CA . GLY A 1 92 ? 1.545 -6.918 17.719 1.00 96.62 92 GLY A CA 1
ATOM 712 C C . GLY A 1 92 ? 2.472 -6.433 16.600 1.00 96.62 92 GLY A C 1
ATOM 713 O O . GLY A 1 92 ? 2.925 -5.292 16.619 1.00 96.62 92 GLY A O 1
ATOM 714 N N . LEU A 1 93 ? 2.695 -7.267 15.580 1.00 92.56 93 LEU A N 1
ATOM 715 C CA . LEU A 1 93 ? 3.480 -6.899 14.400 1.00 92.56 93 LEU A CA 1
ATOM 716 C C . LEU A 1 93 ? 2.826 -5.775 13.587 1.00 92.56 93 LEU A C 1
ATOM 718 O O . LEU A 1 93 ? 3.538 -4.899 13.102 1.00 92.56 93 LEU A O 1
ATOM 722 N N . LEU A 1 94 ? 1.495 -5.788 13.445 1.00 91.56 94 LEU A N 1
ATOM 723 C CA . LEU A 1 94 ? 0.765 -4.704 12.782 1.00 91.56 94 LEU A CA 1
ATOM 724 C C . LEU A 1 94 ? 0.874 -3.397 13.566 1.00 91.56 94 LEU A C 1
ATOM 726 O O . LEU A 1 94 ? 1.293 -2.399 12.998 1.00 91.56 94 LEU A O 1
ATOM 730 N N . LYS A 1 95 ? 0.604 -3.420 14.875 1.00 94.44 95 LYS A N 1
ATOM 731 C CA . LYS A 1 95 ? 0.709 -2.225 15.726 1.00 94.44 95 LYS A CA 1
ATOM 732 C C . LYS A 1 95 ? 2.102 -1.602 15.660 1.00 94.44 95 LYS A C 1
ATOM 734 O O . LYS A 1 95 ? 2.221 -0.406 15.432 1.00 94.44 95 LYS A O 1
ATOM 739 N N . LYS A 1 96 ? 3.157 -2.422 15.750 1.00 95.31 96 LYS A N 1
ATOM 740 C CA . LYS A 1 96 ? 4.547 -1.949 15.648 1.00 95.31 96 LYS A CA 1
ATOM 741 C C . LYS A 1 96 ? 4.880 -1.369 14.269 1.00 95.31 96 LYS A C 1
ATOM 743 O O . LYS A 1 96 ? 5.713 -0.471 14.160 1.00 95.31 96 LYS A O 1
ATOM 748 N N . LYS A 1 97 ? 4.275 -1.900 13.203 1.00 90.88 97 LYS A N 1
ATOM 749 C CA . LYS A 1 97 ? 4.405 -1.338 11.854 1.00 90.88 97 LYS A CA 1
ATOM 750 C C . LYS A 1 97 ? 3.742 0.043 11.794 1.00 90.88 97 LYS A C 1
ATOM 752 O O . LYS A 1 97 ? 4.406 0.989 11.387 1.00 90.88 97 LYS A O 1
ATOM 757 N N . ASP A 1 98 ? 2.509 0.155 12.278 1.00 91.00 98 ASP A N 1
ATOM 758 C CA . ASP A 1 98 ? 1.748 1.409 12.286 1.00 91.00 98 ASP A CA 1
ATOM 759 C C . ASP A 1 98 ? 2.428 2.487 13.154 1.00 91.00 98 ASP A C 1
ATOM 761 O O . ASP A 1 98 ? 2.452 3.659 12.792 1.00 91.00 98 ASP A O 1
ATOM 765 N N . GLU A 1 99 ? 3.009 2.106 14.295 1.00 95.00 99 GLU A N 1
ATOM 766 C CA . GLU A 1 99 ? 3.798 2.998 15.158 1.00 95.00 99 GLU A CA 1
ATOM 767 C C . GLU A 1 99 ? 5.0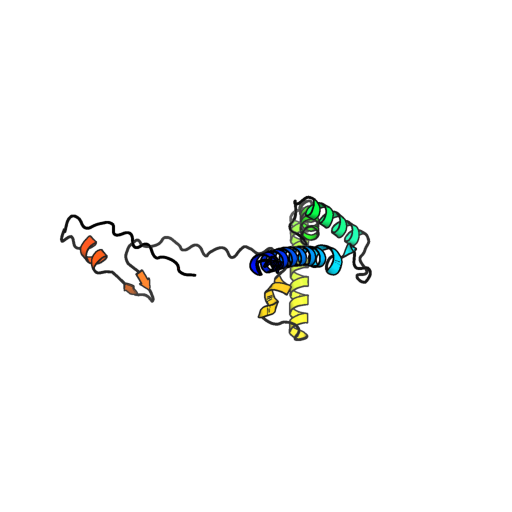29 3.551 14.433 1.00 95.00 99 GLU A C 1
ATOM 769 O O . GLU A 1 99 ? 5.261 4.758 14.459 1.00 95.00 99 GLU A O 1
ATOM 774 N N . ARG A 1 100 ? 5.784 2.694 13.732 1.00 92.75 100 ARG A N 1
ATOM 775 C CA . ARG A 1 100 ? 6.955 3.123 12.954 1.00 92.75 100 ARG A CA 1
ATOM 776 C C . ARG A 1 100 ? 6.566 4.080 11.828 1.00 92.75 100 ARG A C 1
ATOM 778 O O . ARG A 1 100 ? 7.260 5.059 11.589 1.00 92.75 100 ARG A O 1
ATOM 785 N N . GLU A 1 101 ? 5.460 3.809 11.144 1.00 89.25 101 GLU A N 1
ATOM 786 C CA . GLU A 1 101 ? 4.967 4.665 10.059 1.00 89.25 101 GLU A CA 1
ATOM 787 C C . GLU A 1 101 ? 4.502 6.030 10.576 1.00 89.25 101 GLU A C 1
ATOM 789 O O . GLU A 1 101 ? 4.772 7.054 9.950 1.00 89.25 101 GLU A O 1
ATOM 794 N N . LYS A 1 102 ? 3.867 6.074 11.754 1.00 91.12 102 LYS A N 1
ATOM 795 C CA . LYS A 1 102 ? 3.521 7.336 12.424 1.00 91.12 102 LYS A CA 1
ATOM 796 C C . LYS A 1 102 ? 4.760 8.140 12.809 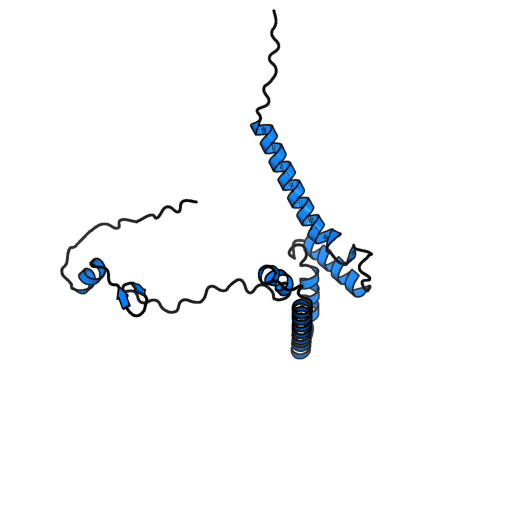1.00 91.12 102 LYS A C 1
ATOM 798 O O . LYS A 1 102 ? 4.779 9.338 12.551 1.00 91.12 102 LYS A O 1
ATOM 803 N N . GLN A 1 103 ? 5.788 7.492 13.357 1.00 94.12 103 GLN A N 1
ATOM 804 C CA . GL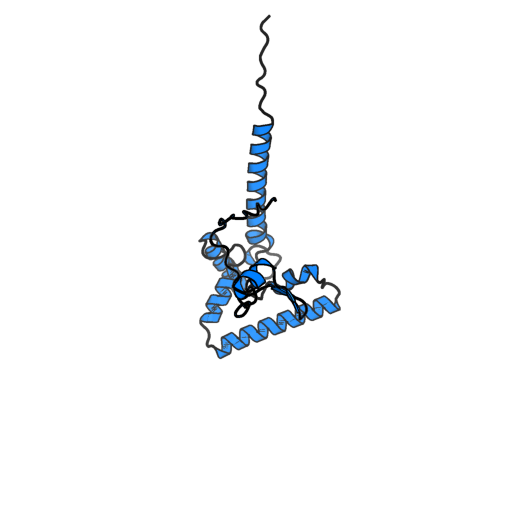N A 1 103 ? 7.057 8.149 13.694 1.00 94.12 103 GLN A CA 1
ATOM 805 C C . GLN A 1 103 ? 7.721 8.745 12.448 1.00 94.12 103 GLN A C 1
ATOM 807 O O . GLN A 1 103 ? 8.046 9.926 12.438 1.00 94.12 103 GLN A O 1
ATOM 812 N N . GLN A 1 104 ? 7.808 7.984 11.354 1.00 89.81 104 GLN A N 1
ATOM 813 C CA . GLN A 1 104 ? 8.349 8.478 10.080 1.00 89.81 104 GLN A CA 1
ATOM 814 C C . GLN A 1 104 ? 7.546 9.658 9.517 1.00 89.81 104 GLN A C 1
ATOM 816 O O . GLN A 1 104 ? 8.109 10.591 8.947 1.00 89.81 104 GLN A O 1
ATOM 821 N N . LEU A 1 105 ? 6.221 9.639 9.680 1.00 89.50 105 LEU A N 1
ATOM 822 C CA . LEU A 1 105 ? 5.353 10.751 9.301 1.00 89.50 105 LEU A CA 1
ATOM 823 C C . LEU A 1 105 ? 5.592 12.001 10.153 1.00 89.50 105 LEU A C 1
ATOM 825 O O . LEU A 1 105 ? 5.537 13.110 9.627 1.00 89.50 105 LEU A O 1
ATOM 829 N N . GLU A 1 106 ? 5.813 11.846 11.455 1.00 91.88 106 GLU A N 1
ATOM 830 C CA . GLU A 1 106 ? 6.137 12.952 12.361 1.00 91.88 106 GLU A CA 1
ATOM 831 C C . GLU A 1 106 ? 7.521 13.528 12.060 1.00 91.88 106 GLU A C 1
ATOM 833 O O . GLU A 1 106 ? 7.649 14.739 11.909 1.00 91.88 106 GLU A O 1
ATOM 838 N N . GLU A 1 107 ? 8.526 12.680 11.848 1.00 92.62 107 GLU A N 1
ATOM 839 C CA . GLU A 1 107 ? 9.860 13.088 11.400 1.00 92.62 107 GLU A CA 1
ATOM 840 C C . GLU A 1 107 ? 9.793 13.849 10.072 1.00 92.62 107 GLU A C 1
ATOM 842 O O . GLU A 1 107 ? 10.333 14.947 9.960 1.00 92.62 107 GLU A O 1
ATOM 847 N N . ALA A 1 108 ? 9.057 13.336 9.081 1.00 90.44 108 ALA A N 1
ATOM 848 C CA . ALA A 1 108 ? 8.881 14.012 7.798 1.00 90.44 108 ALA A CA 1
ATOM 849 C C . ALA A 1 108 ? 8.173 15.371 7.933 1.00 90.44 108 ALA A C 1
ATOM 851 O O . ALA A 1 108 ? 8.495 16.300 7.192 1.00 90.44 108 ALA A O 1
ATOM 852 N N . LYS A 1 109 ? 7.226 15.514 8.871 1.00 91.56 109 LYS A N 1
ATOM 853 C CA . LYS A 1 109 ? 6.594 16.807 9.184 1.00 91.56 109 LYS A CA 1
ATOM 854 C C . LYS A 1 109 ? 7.576 17.767 9.842 1.00 91.56 109 LYS A C 1
ATOM 856 O O . LYS A 1 109 ? 7.636 18.919 9.429 1.00 91.56 109 LYS A O 1
ATOM 861 N N . ASN A 1 110 ? 8.353 17.290 10.810 1.00 92.94 110 ASN A N 1
ATOM 862 C CA . ASN A 1 110 ? 9.344 18.094 11.525 1.00 92.94 110 ASN A CA 1
ATOM 863 C C . ASN A 1 110 ? 10.452 18.586 10.585 1.00 92.94 110 ASN A C 1
ATOM 865 O O . ASN A 1 110 ? 10.895 19.723 10.694 1.00 92.94 110 ASN A O 1
ATOM 869 N N . LEU A 1 111 ? 10.855 17.747 9.628 1.00 92.88 111 LEU A N 1
ATOM 870 C CA . LEU A 1 111 ? 11.835 18.079 8.593 1.00 92.88 111 LEU A CA 1
ATOM 871 C C . LEU A 1 111 ? 11.258 18.945 7.459 1.00 92.88 111 LEU A C 1
ATOM 873 O O . LEU A 1 111 ? 12.011 19.394 6.603 1.00 92.88 111 LEU A O 1
ATOM 877 N N . GLY A 1 112 ? 9.938 19.159 7.411 1.00 89.06 112 GLY A N 1
ATOM 878 C CA . GLY A 1 112 ? 9.277 19.912 6.338 1.00 89.06 112 GLY A CA 1
ATOM 879 C C . GLY A 1 112 ? 9.109 19.150 5.014 1.00 89.06 112 GLY A C 1
ATOM 880 O O . GLY A 1 112 ? 8.598 19.709 4.048 1.00 89.06 112 GLY A O 1
ATOM 881 N N . ASN A 1 113 ? 9.464 17.863 4.963 1.00 88.44 113 ASN A N 1
ATOM 882 C CA . ASN A 1 113 ? 9.318 17.003 3.779 1.00 88.44 113 ASN A CA 1
ATOM 883 C C . ASN A 1 113 ? 7.877 16.503 3.563 1.00 88.44 113 ASN A C 1
ATOM 885 O O . ASN A 1 113 ? 7.568 15.865 2.553 1.00 88.44 113 ASN A O 1
ATOM 889 N N . TYR A 1 114 ? 6.981 16.753 4.516 1.00 90.12 114 TYR A N 1
ATOM 890 C CA . TYR A 1 114 ? 5.577 16.385 4.404 1.00 90.12 114 TYR A CA 1
ATOM 891 C C . TYR A 1 114 ? 4.763 17.479 3.703 1.00 90.12 114 TYR A C 1
ATOM 893 O O . TYR A 1 114 ? 4.646 18.598 4.197 1.00 90.12 114 TYR A O 1
ATOM 901 N N . HIS A 1 115 ? 4.091 17.114 2.609 1.00 85.44 115 HIS A N 1
ATOM 902 C CA . HIS A 1 115 ? 3.110 17.968 1.940 1.00 85.44 115 HIS A CA 1
ATOM 903 C C . HIS A 1 115 ? 1.763 17.234 1.794 1.00 85.44 115 HIS A C 1
ATOM 905 O O . HIS A 1 115 ? 1.748 16.052 1.436 1.00 85.44 115 HIS A O 1
ATOM 911 N N . PRO A 1 116 ? 0.605 17.889 2.022 1.00 85.62 116 PRO A N 1
ATOM 912 C CA . PRO A 1 116 ? -0.711 17.242 1.972 1.00 85.62 116 PRO A CA 1
ATOM 913 C C . PRO A 1 116 ? -1.036 16.572 0.628 1.00 85.62 116 PRO A C 1
ATOM 915 O O . PRO A 1 116 ? -1.752 15.569 0.611 1.00 85.62 116 PRO A O 1
ATOM 918 N N . THR A 1 117 ? -0.489 17.055 -0.493 1.00 84.06 117 THR A N 1
ATOM 919 C CA . THR A 1 117 ? -0.654 16.392 -1.805 1.00 84.06 117 THR A CA 1
ATOM 920 C C . THR A 1 117 ? 0.093 15.059 -1.889 1.00 84.06 117 THR A C 1
ATOM 922 O O . THR A 1 117 ? -0.356 14.148 -2.584 1.00 84.06 117 THR A O 1
ATOM 925 N N . LEU A 1 118 ? 1.179 14.908 -1.127 1.00 77.62 118 LEU A N 1
ATOM 926 C CA . LEU A 1 118 ? 2.016 13.710 -1.064 1.00 77.62 118 LEU A CA 1
ATOM 927 C C . LEU A 1 118 ? 1.561 12.730 0.020 1.00 77.62 118 LEU A C 1
ATOM 929 O O . LEU A 1 118 ? 2.134 11.651 0.141 1.00 77.62 118 LEU A O 1
ATOM 933 N N . LYS A 1 119 ? 0.488 13.044 0.764 1.00 83.44 119 LYS A N 1
ATOM 934 C CA . LYS A 1 119 ? -0.080 12.172 1.804 1.00 83.44 119 LYS A CA 1
ATOM 935 C C . LYS A 1 119 ? -0.244 10.725 1.327 1.00 83.44 119 LYS A C 1
ATOM 937 O O . LYS A 1 119 ? 0.050 9.802 2.072 1.00 83.44 119 LYS A O 1
ATOM 942 N N . LYS A 1 120 ? -0.669 10.525 0.074 1.00 80.69 120 LYS A N 1
ATOM 943 C CA . LYS A 1 120 ? -0.879 9.191 -0.513 1.00 80.69 120 LYS A CA 1
ATOM 944 C C . LYS A 1 120 ? 0.396 8.350 -0.602 1.00 80.69 120 LYS A C 1
ATOM 946 O O . LYS A 1 120 ? 0.287 7.133 -0.550 1.00 80.69 120 LYS A O 1
ATOM 951 N N . LEU A 1 121 ? 1.568 8.973 -0.750 1.00 79.31 121 LEU A N 1
ATOM 952 C CA . LEU A 1 121 ? 2.853 8.268 -0.815 1.00 79.31 121 LEU A CA 1
ATOM 953 C C . LEU A 1 121 ? 3.233 7.697 0.554 1.00 79.31 121 LEU A C 1
ATOM 955 O O . LEU A 1 121 ? 3.714 6.570 0.647 1.00 79.31 121 LEU A O 1
ATOM 959 N N . PHE A 1 122 ? 2.929 8.442 1.616 1.00 76.44 122 PHE A N 1
ATOM 960 C CA . PHE A 1 122 ? 3.141 7.995 2.989 1.00 76.44 122 PHE A CA 1
ATOM 961 C C . PHE A 1 122 ? 2.068 7.007 3.482 1.00 76.44 122 PHE A C 1
ATOM 963 O O . PHE A 1 122 ? 2.322 6.247 4.405 1.00 76.44 122 PHE A O 1
ATOM 970 N N . ASP A 1 123 ? 0.887 6.985 2.857 1.00 69.69 123 ASP A N 1
ATOM 971 C CA . ASP A 1 123 ? -0.238 6.098 3.211 1.00 69.69 123 ASP A CA 1
ATOM 972 C C . ASP A 1 123 ? -0.193 4.737 2.476 1.00 69.69 123 ASP A C 1
ATOM 974 O O . ASP A 1 123 ? -1.118 3.934 2.559 1.00 69.69 123 ASP A O 1
ATOM 978 N N . THR A 1 124 ? 0.872 4.459 1.712 1.00 62.72 124 THR A N 1
ATOM 979 C CA . THR A 1 124 ? 1.004 3.270 0.839 1.00 62.72 124 THR A CA 1
ATOM 980 C C . THR A 1 124 ? 0.952 1.925 1.572 1.00 62.72 124 THR A C 1
ATOM 982 O O . THR A 1 124 ? 0.760 0.881 0.941 1.00 62.72 124 THR A O 1
ATOM 985 N N . SER A 1 125 ? 1.096 1.925 2.894 1.00 57.00 125 SER A N 1
ATOM 986 C CA . SER A 1 125 ? 1.064 0.745 3.754 1.00 57.00 125 SER A CA 1
ATOM 987 C C . SER A 1 125 ? -0.339 0.323 4.187 1.00 57.00 125 SER A C 1
ATOM 989 O O . SER A 1 125 ? -0.549 -0.861 4.487 1.00 57.00 125 SER A O 1
ATOM 991 N N . SER A 1 126 ? -1.287 1.263 4.218 1.00 55.41 126 SER A N 1
ATOM 992 C CA . SER A 1 126 ? -2.669 0.999 4.568 1.00 55.41 126 SER A CA 1
ATOM 993 C C . SER A 1 126 ? -3.365 0.563 3.282 1.00 55.41 126 SER A C 1
ATOM 995 O O . SER A 1 126 ? -3.580 1.332 2.345 1.00 55.41 126 SER A O 1
ATOM 997 N N . GLY A 1 127 ? -3.606 -0.748 3.159 1.00 54.44 127 GLY A N 1
ATOM 998 C CA . GLY A 1 127 ? -4.301 -1.308 2.005 1.00 54.44 127 GLY A CA 1
ATOM 999 C C . GLY A 1 127 ? -5.549 -0.476 1.759 1.00 54.44 127 GLY A C 1
ATOM 1000 O O . GLY A 1 127 ? -6.397 -0.408 2.643 1.00 54.44 127 GLY A O 1
ATOM 1001 N N . SER A 1 128 ? -5.598 0.209 0.611 1.00 51.31 128 SER A N 1
ATOM 1002 C CA . SER A 1 128 ? -6.639 1.175 0.285 1.00 51.31 128 SER A CA 1
ATOM 1003 C C . SER A 1 128 ? -7.991 0.533 0.560 1.00 51.31 128 SER A C 1
ATOM 1005 O O . SER A 1 128 ? -8.453 -0.288 -0.240 1.00 51.31 128 SER A O 1
ATOM 1007 N N . SER A 1 129 ? -8.611 0.859 1.695 1.00 56.38 129 SER A N 1
ATOM 1008 C CA . SER A 1 129 ? -9.997 0.506 1.942 1.00 56.38 129 SER A CA 1
ATOM 1009 C C . SER A 1 129 ? -10.750 1.338 0.920 1.00 56.38 129 SER A C 1
ATOM 1011 O O . SER A 1 129 ? -10.918 2.549 1.063 1.00 56.38 129 SER A O 1
ATOM 1013 N N . GLY A 1 130 ? -10.997 0.720 -0.239 1.00 59.34 130 GLY A N 1
ATOM 1014 C CA . GLY A 1 130 ? -11.506 1.398 -1.418 1.00 59.34 130 GLY A CA 1
ATOM 1015 C C . GLY A 1 130 ? -12.705 2.201 -0.972 1.00 59.34 130 GLY A C 1
ATOM 1016 O O . GLY A 1 130 ? -13.642 1.596 -0.466 1.00 59.34 130 GLY A O 1
ATOM 1017 N N . ARG A 1 131 ? -12.576 3.534 -1.052 1.00 63.25 131 ARG A N 1
ATOM 1018 C CA . ARG A 1 131 ? -13.431 4.564 -0.448 1.00 63.25 131 ARG A CA 1
ATOM 1019 C C . ARG A 1 131 ? -14.863 4.045 -0.345 1.00 63.25 131 ARG A C 1
ATOM 1021 O O . ARG A 1 131 ? -15.621 4.172 -1.308 1.00 63.25 131 ARG A O 1
ATOM 1028 N N . GLN A 1 132 ? -15.197 3.368 0.762 1.00 75.31 132 GLN A N 1
ATOM 1029 C CA . GLN A 1 132 ? -16.479 2.679 0.836 1.00 75.31 132 GLN A CA 1
ATOM 1030 C C . GLN A 1 132 ? -17.515 3.783 0.758 1.00 75.31 132 GLN A C 1
ATOM 1032 O O . GLN A 1 132 ? -17.501 4.720 1.561 1.00 75.31 132 GLN A O 1
ATOM 1037 N N . ARG A 1 133 ? -18.337 3.746 -0.297 1.00 80.38 133 ARG A N 1
ATOM 1038 C CA . ARG A 1 133 ? -19.368 4.758 -0.488 1.00 80.38 133 ARG A CA 1
ATOM 1039 C C . ARG A 1 133 ? -20.209 4.734 0.776 1.00 80.38 133 ARG A C 1
ATOM 1041 O O . ARG A 1 133 ? -20.751 3.686 1.117 1.00 80.38 133 ARG A O 1
ATOM 1048 N N . ARG A 1 134 ? -20.253 5.872 1.482 1.00 85.50 134 ARG A N 1
ATOM 1049 C CA . ARG A 1 134 ? -21.024 6.011 2.717 1.00 85.50 134 ARG A CA 1
ATOM 1050 C C . ARG A 1 134 ? -22.411 5.448 2.454 1.00 85.50 134 ARG A C 1
ATOM 1052 O O . ARG A 1 134 ? -23.080 5.916 1.528 1.00 85.50 134 ARG A O 1
ATOM 1059 N N . VAL A 1 135 ? -22.808 4.457 3.248 1.00 86.50 135 VAL A N 1
ATOM 1060 C CA . VAL A 1 135 ? -24.147 3.884 3.161 1.00 86.50 135 VAL A CA 1
ATOM 1061 C C . VAL A 1 135 ? -25.117 5.032 3.408 1.00 86.50 135 VAL A C 1
ATOM 1063 O O . VAL A 1 135 ? -25.138 5.641 4.477 1.00 86.50 135 VAL A O 1
ATOM 1066 N N . ARG A 1 136 ? -25.849 5.411 2.362 1.00 83.00 136 ARG A N 1
ATOM 1067 C CA . ARG A 1 136 ? -27.001 6.294 2.500 1.00 83.00 136 ARG A CA 1
ATOM 1068 C C . ARG A 1 136 ? -28.049 5.419 3.177 1.00 83.00 136 ARG A C 1
ATOM 1070 O O . ARG A 1 136 ? -28.348 4.357 2.641 1.00 83.00 136 ARG A O 1
ATOM 1077 N N . GLY A 1 137 ? -28.489 5.796 4.378 1.00 84.19 137 GLY A N 1
ATOM 1078 C CA . GLY A 1 137 ? -29.544 5.074 5.095 1.00 84.19 137 GLY A CA 1
ATOM 1079 C C . GLY A 1 137 ? -30.835 4.980 4.272 1.00 84.19 137 GLY A C 1
ATOM 1080 O O . GLY A 1 137 ? -30.869 5.377 3.106 1.00 84.19 137 GLY A O 1
ATOM 1081 N N . LEU A 1 138 ? -31.911 4.473 4.871 1.00 82.44 138 LEU A N 1
ATOM 1082 C CA . LEU A 1 138 ? -33.182 4.327 4.163 1.00 82.44 138 LEU A CA 1
ATOM 1083 C C . LEU A 1 138 ? -33.671 5.698 3.657 1.00 82.44 138 LEU A C 1
ATOM 1085 O O . LEU A 1 138 ? -33.868 6.628 4.440 1.00 82.44 138 LEU A O 1
ATOM 1089 N N . GLY A 1 139 ? -33.790 5.843 2.337 1.00 81.50 139 GLY A N 1
ATOM 1090 C CA . GLY A 1 139 ? -34.291 7.065 1.714 1.00 81.50 139 GLY A CA 1
ATOM 1091 C C . GLY A 1 139 ? -35.806 7.172 1.874 1.00 81.50 139 GLY A C 1
ATOM 1092 O O . GLY A 1 139 ? -36.511 6.173 1.764 1.00 81.50 139 GLY A O 1
ATOM 1093 N N . MET A 1 140 ? -36.306 8.384 2.113 1.00 76.44 140 MET A N 1
ATOM 1094 C CA . MET A 1 140 ? -37.738 8.685 2.044 1.00 76.44 140 MET A CA 1
ATOM 1095 C C . MET A 1 140 ? -38.173 8.790 0.575 1.00 76.44 140 MET A C 1
ATOM 1097 O O . MET A 1 140 ? -37.474 9.399 -0.231 1.00 76.44 140 MET A O 1
ATOM 1101 N N . GLY A 1 141 ? -39.306 8.179 0.222 1.00 82.81 141 GLY A N 1
ATOM 1102 C CA . GLY A 1 141 ? -39.826 8.127 -1.153 1.00 82.81 141 GLY A CA 1
ATOM 1103 C C . GLY A 1 141 ? -40.606 9.367 -1.598 1.00 82.81 141 GLY A C 1
ATOM 1104 O O . GLY A 1 141 ? -41.348 9.280 -2.568 1.00 82.81 141 GLY A O 1
ATOM 1105 N N . VAL A 1 142 ? -40.490 10.487 -0.877 1.00 83.88 142 VAL A N 1
ATOM 1106 C CA . VAL A 1 142 ? -41.220 11.731 -1.159 1.00 83.88 142 VAL A CA 1
ATOM 1107 C C . VAL A 1 142 ? -40.260 12.912 -1.178 1.00 83.88 142 VAL A C 1
ATOM 1109 O O . VAL A 1 142 ? -39.532 13.142 -0.211 1.00 83.88 142 VAL A O 1
ATOM 1112 N N . GLY A 1 143 ? -40.273 13.676 -2.265 1.00 84.31 143 GLY A N 1
ATOM 1113 C CA . GLY A 1 143 ? -39.566 14.940 -2.396 1.00 84.31 143 GLY A CA 1
ATOM 1114 C C . GLY A 1 143 ? -38.052 14.877 -2.195 1.00 84.31 143 GLY A C 1
ATOM 1115 O O . GLY A 1 143 ? -37.412 13.831 -2.071 1.00 84.31 143 GLY A O 1
ATOM 1116 N N . LYS A 1 144 ? -37.442 16.064 -2.149 1.00 90.31 144 LYS A N 1
ATOM 1117 C CA . LYS A 1 144 ? -36.016 16.240 -1.861 1.00 90.31 144 LYS A CA 1
ATOM 1118 C C . LYS A 1 144 ? -35.851 16.991 -0.551 1.00 90.31 144 LYS A C 1
ATOM 1120 O O . LYS A 1 144 ? -36.131 18.186 -0.469 1.00 90.31 144 LYS A O 1
ATOM 1125 N N . PHE A 1 145 ? -35.337 16.306 0.464 1.00 88.50 145 PHE A N 1
ATOM 1126 C CA . PHE A 1 145 ? -34.944 16.953 1.709 1.00 88.50 145 PHE A CA 1
ATOM 1127 C C . PHE A 1 145 ? -33.582 17.635 1.537 1.00 88.50 145 PHE A C 1
ATOM 1129 O O . PHE A 1 145 ? -32.570 16.983 1.269 1.00 88.50 145 PHE A O 1
ATOM 1136 N N . SER A 1 146 ? -33.546 18.961 1.661 1.00 91.19 146 SER A N 1
ATOM 1137 C CA . SER A 1 146 ? -32.308 19.740 1.570 1.00 91.19 146 SER A CA 1
ATOM 1138 C C . SER A 1 146 ? -32.332 20.887 2.572 1.00 91.19 146 SER A C 1
ATOM 1140 O O . SER A 1 146 ? -33.286 21.659 2.577 1.00 91.19 146 SER A O 1
ATOM 1142 N N . GLY A 1 147 ? -31.285 21.017 3.392 1.00 87.75 147 GLY A N 1
ATOM 1143 C CA . GLY A 1 147 ? -31.140 22.145 4.321 1.00 87.75 147 GLY A CA 1
ATOM 1144 C C . GLY A 1 147 ? -32.240 22.235 5.385 1.00 87.75 147 GLY A C 1
ATOM 1145 O O . GLY A 1 147 ? -32.666 23.332 5.714 1.00 87.75 147 GLY A O 1
ATOM 1146 N N . GLY A 1 148 ? -32.755 21.100 5.873 1.00 89.56 148 GLY A N 1
ATOM 1147 C CA . GLY A 1 148 ? -33.816 21.078 6.890 1.00 89.56 148 GLY A CA 1
ATOM 1148 C C . GLY A 1 148 ? -35.238 21.252 6.347 1.00 89.56 148 GLY A C 1
ATOM 1149 O O . GLY A 1 148 ? -36.192 21.093 7.098 1.00 89.56 148 GLY A O 1
ATOM 1150 N N . THR A 1 149 ? -35.397 21.537 5.050 1.00 91.75 149 THR A N 1
ATOM 1151 C CA . THR A 1 149 ? -36.708 21.744 4.416 1.00 91.75 149 THR A CA 1
ATOM 1152 C C . THR A 1 149 ? -36.992 20.649 3.390 1.00 91.75 149 THR A C 1
ATOM 1154 O O . THR A 1 149 ? -36.136 20.318 2.560 1.00 91.75 149 THR A O 1
ATOM 1157 N N . LEU A 1 150 ? -38.205 20.094 3.428 1.00 90.00 150 LEU A N 1
ATOM 1158 C CA . LEU A 1 150 ? -38.692 19.151 2.425 1.00 90.00 150 LEU A CA 1
ATOM 1159 C C . LEU A 1 150 ? -39.228 19.918 1.214 1.00 90.00 150 LEU A C 1
ATOM 1161 O O . LEU A 1 150 ? -40.202 20.659 1.321 1.00 90.00 150 LEU A O 1
ATOM 1165 N N . LYS A 1 151 ? -38.584 19.744 0.058 1.00 92.31 151 LYS A N 1
ATOM 1166 C CA . LYS A 1 151 ? -39.051 20.310 -1.209 1.00 92.31 151 LYS A CA 1
ATOM 1167 C C . LYS A 1 151 ? -39.911 19.280 -1.928 1.00 92.31 151 LYS A C 1
ATOM 1169 O O . LYS A 1 151 ? -39.400 18.222 -2.293 1.00 92.31 151 LYS A O 1
ATOM 1174 N N . LEU A 1 152 ? -41.183 19.612 -2.125 1.00 89.62 152 LEU A N 1
ATOM 1175 C CA . LEU A 1 152 ? -42.150 18.802 -2.863 1.00 89.62 152 LEU A CA 1
ATOM 1176 C C . LEU A 1 152 ? -42.383 19.410 -4.245 1.00 89.62 152 LEU A C 1
ATOM 1178 O O . LEU A 1 152 ? -42.549 20.625 -4.381 1.00 89.62 152 LEU A O 1
ATOM 1182 N N . SER A 1 153 ? -42.395 18.567 -5.271 1.00 89.31 153 SER A N 1
ATOM 1183 C CA . SER A 1 153 ? -42.844 18.961 -6.604 1.00 89.31 153 SER A CA 1
ATOM 1184 C C . SER A 1 153 ? -44.372 19.066 -6.646 1.00 89.31 153 SER A C 1
ATOM 1186 O O . SER A 1 153 ? -45.083 18.413 -5.881 1.00 89.31 153 SER A O 1
ATOM 1188 N N . LYS A 1 154 ? -44.903 19.884 -7.563 1.00 86.00 154 LYS A N 1
ATOM 1189 C CA . LYS A 1 154 ? -46.359 19.990 -7.763 1.00 86.00 154 LYS A CA 1
ATOM 1190 C C . LYS A 1 154 ? -46.977 18.635 -8.136 1.00 86.00 154 LYS A C 1
ATOM 1192 O O . LYS A 1 154 ? -48.091 18.349 -7.720 1.00 86.00 154 LYS A O 1
ATOM 1197 N N . GLU A 1 155 ? -46.241 17.798 -8.865 1.00 84.06 155 GLU A N 1
ATOM 1198 C CA . GLU A 1 155 ? -46.654 16.443 -9.249 1.00 84.06 155 GLU A CA 1
ATOM 1199 C C . GLU A 1 155 ? -46.813 15.521 -8.031 1.00 84.06 155 GLU A C 1
ATOM 1201 O O . GLU A 1 155 ? -47.833 14.846 -7.905 1.00 84.06 155 GLU A O 1
ATOM 1206 N N . GLU A 1 156 ? -45.869 15.553 -7.084 1.00 83.62 156 GLU A N 1
ATOM 1207 C CA . GLU A 1 156 ? -45.960 14.789 -5.831 1.00 83.62 156 GLU A CA 1
ATOM 1208 C C . GLU A 1 156 ? -47.131 15.264 -4.966 1.00 83.62 156 GLU A C 1
ATOM 1210 O O . GLU A 1 156 ? -47.881 14.443 -4.439 1.00 83.62 156 GLU A O 1
ATOM 1215 N N . ILE A 1 157 ? -47.346 16.580 -4.872 1.00 86.06 157 ILE A N 1
ATOM 1216 C CA . ILE A 1 157 ? -48.491 17.146 -4.144 1.00 86.06 157 ILE A CA 1
ATOM 1217 C C . ILE A 1 157 ? -49.804 16.676 -4.781 1.00 86.06 157 ILE A C 1
ATOM 1219 O O . ILE A 1 157 ? -50.698 16.214 -4.073 1.00 86.06 157 ILE A O 1
ATOM 1223 N N . ASN A 1 158 ? -49.914 16.732 -6.111 1.00 83.94 158 ASN A N 1
ATOM 1224 C CA . ASN A 1 158 ? -51.104 16.292 -6.843 1.00 83.94 158 ASN A CA 1
ATOM 1225 C C . ASN A 1 158 ? -51.364 14.785 -6.688 1.00 83.94 158 ASN A C 1
ATOM 1227 O O . ASN A 1 158 ? -52.516 14.376 -6.553 1.00 83.94 158 ASN A O 1
ATOM 1231 N N . SER A 1 159 ? -50.305 13.967 -6.645 1.00 81.06 159 SER A N 1
ATOM 1232 C CA . SER A 1 159 ? -50.417 12.518 -6.434 1.00 81.06 159 SER A CA 1
ATOM 1233 C C . SER A 1 159 ? -50.995 12.152 -5.061 1.00 81.06 159 SER A C 1
ATOM 1235 O O . SER A 1 159 ? -51.741 11.184 -4.949 1.00 81.06 159 SER A O 1
ATOM 1237 N N . VAL A 1 160 ? -50.706 12.953 -4.029 1.00 80.25 160 VAL A N 1
ATOM 1238 C CA . VAL A 1 160 ? -51.188 12.732 -2.655 1.00 80.25 160 VAL A CA 1
ATOM 1239 C C . VAL A 1 160 ? -52.563 13.371 -2.426 1.00 80.25 160 VAL A C 1
ATOM 1241 O O . VAL A 1 160 ? -53.363 12.857 -1.651 1.00 80.25 160 VAL A O 1
ATOM 1244 N N . THR A 1 161 ? -52.866 14.478 -3.111 1.00 80.25 161 THR A N 1
ATOM 1245 C CA . THR A 1 161 ? -54.113 15.252 -2.926 1.00 80.25 161 THR A CA 1
ATOM 1246 C C . THR A 1 161 ? -55.300 14.762 -3.761 1.00 80.25 161 THR A C 1
ATOM 1248 O O . THR A 1 161 ? -56.394 15.310 -3.643 1.00 80.25 161 THR A O 1
ATOM 1251 N N . GLY A 1 162 ? -55.138 13.703 -4.560 1.00 63.88 162 GLY A N 1
ATOM 1252 C CA . GLY A 1 162 ? -56.268 12.908 -5.051 1.00 63.88 162 GLY A CA 1
ATOM 1253 C C . GLY A 1 162 ? -57.193 13.583 -6.074 1.00 63.88 162 GLY A C 1
ATOM 1254 O O . GLY A 1 162 ? -58.318 13.126 -6.260 1.00 63.88 162 GLY A O 1
ATOM 1255 N N . ARG A 1 163 ? -56.756 14.632 -6.787 1.00 54.94 163 ARG A N 1
ATOM 1256 C CA . ARG A 1 163 ? -57.460 15.109 -7.994 1.00 54.94 163 ARG A CA 1
ATOM 1257 C C . ARG A 1 163 ? -56.938 14.350 -9.211 1.00 54.94 163 ARG A C 1
ATOM 1259 O O . ARG A 1 163 ? -55.958 14.744 -9.837 1.00 54.94 163 ARG A O 1
ATOM 1266 N N . GLY A 1 164 ? -57.578 13.217 -9.484 1.00 54.75 164 GLY A N 1
ATOM 1267 C CA . GLY A 1 164 ? -57.232 12.323 -10.579 1.00 54.75 164 GLY A CA 1
ATOM 1268 C C . GLY A 1 164 ? -57.184 13.025 -11.935 1.00 54.75 164 GLY A C 1
ATOM 1269 O O . GLY A 1 164 ? -58.157 13.631 -12.375 1.00 54.75 164 GLY A O 1
ATOM 1270 N N . VAL A 1 165 ? -56.061 12.855 -12.625 1.00 49.84 165 VAL A N 1
ATOM 1271 C CA . VAL A 1 165 ? -56.035 12.780 -14.083 1.00 49.84 165 VAL A CA 1
ATOM 1272 C C . VAL A 1 165 ? -55.361 11.457 -14.406 1.00 49.84 165 VAL A C 1
ATOM 1274 O O . VAL A 1 165 ? -54.159 11.276 -14.221 1.00 49.84 165 VAL A O 1
ATOM 1277 N N . HIS A 1 166 ? -56.180 10.493 -14.805 1.00 50.41 166 HIS A N 1
ATOM 1278 C CA . HIS A 1 166 ? -55.711 9.260 -15.405 1.00 50.41 166 HIS A CA 1
ATOM 1279 C C . HIS A 1 166 ? -54.841 9.584 -16.625 1.00 50.41 166 HIS A C 1
ATOM 1281 O O . HIS A 1 166 ? -55.270 10.308 -17.515 1.00 50.41 166 HIS A O 1
ATOM 1287 N N . GLY A 1 167 ? -53.646 8.991 -16.664 1.00 56.84 167 GLY A N 1
ATOM 1288 C CA . GLY A 1 167 ? -52.866 8.788 -17.883 1.00 56.84 167 GLY A CA 1
ATOM 1289 C C . GLY A 1 167 ? -52.093 10.002 -18.397 1.00 56.84 167 GLY A C 1
ATOM 1290 O O . GLY A 1 167 ? -52.598 10.776 -19.198 1.00 56.84 167 GLY A O 1
ATOM 1291 N N . ALA A 1 168 ? -50.805 10.085 -18.065 1.00 48.72 168 ALA A N 1
ATOM 1292 C CA . ALA A 1 168 ? -49.848 10.784 -18.917 1.00 48.72 168 ALA A CA 1
ATOM 1293 C C . ALA A 1 168 ? -48.477 10.103 -18.844 1.00 48.72 168 ALA A C 1
ATOM 1295 O O . ALA A 1 168 ? -47.820 10.077 -17.810 1.00 48.72 168 ALA A O 1
ATOM 1296 N N . ALA A 1 169 ? -48.138 9.481 -19.972 1.00 46.97 169 ALA A N 1
ATOM 1297 C CA . ALA A 1 169 ? -46.832 9.080 -20.474 1.00 46.97 169 ALA A CA 1
ATOM 1298 C C . ALA A 1 169 ? -45.645 9.046 -19.493 1.00 46.97 169 ALA A C 1
ATOM 1300 O O . ALA A 1 169 ? -45.123 10.064 -19.045 1.00 46.97 169 ALA A O 1
ATOM 1301 N N . ARG A 1 170 ? -45.090 7.838 -19.344 1.00 51.31 170 ARG A N 1
ATOM 1302 C CA . ARG A 1 170 ? -43.669 7.622 -19.057 1.00 51.31 170 ARG A CA 1
ATOM 1303 C C . ARG A 1 170 ? -42.828 8.346 -20.118 1.00 51.31 170 ARG A C 1
ATOM 1305 O O . ARG A 1 170 ? -42.513 7.766 -21.153 1.00 51.31 170 ARG A O 1
ATOM 1312 N N . HIS A 1 171 ? -42.466 9.600 -19.876 1.00 44.97 171 HIS A N 1
ATOM 1313 C CA . HIS A 1 171 ? -41.431 10.276 -20.647 1.00 44.97 171 HIS A CA 1
ATOM 1314 C C . HIS A 1 171 ? -40.096 10.005 -19.953 1.00 44.97 171 HIS A C 1
ATOM 1316 O O . HIS A 1 171 ? -39.749 10.621 -18.946 1.00 44.97 171 HIS A O 1
ATOM 1322 N N . GLY A 1 172 ? -39.384 8.989 -20.443 1.00 49.75 172 GLY A N 1
ATOM 1323 C CA . GLY A 1 172 ? -38.029 8.688 -20.007 1.00 49.75 172 GLY A CA 1
ATOM 1324 C C . GLY A 1 172 ? -37.114 9.857 -20.353 1.00 49.75 172 GLY A C 1
ATOM 1325 O O . GLY A 1 172 ? -36.712 10.012 -21.502 1.00 49.75 172 GLY A O 1
ATOM 1326 N N . HIS A 1 173 ? -36.782 10.679 -19.360 1.00 45.59 173 HIS A N 1
ATOM 1327 C CA . HIS A 1 173 ? -35.745 11.690 -19.497 1.00 45.59 173 HIS A CA 1
ATOM 1328 C C . HIS A 1 173 ? -34.382 10.993 -19.471 1.00 45.59 173 HIS A C 1
ATOM 1330 O O . HIS A 1 173 ? -33.793 10.740 -18.419 1.00 45.59 173 HIS A O 1
ATOM 1336 N N . ASN A 1 174 ? -33.915 10.620 -20.659 1.00 48.41 174 ASN A N 1
ATOM 1337 C CA . ASN A 1 174 ? -32.569 10.125 -20.877 1.00 48.41 174 ASN A CA 1
ATOM 1338 C C . ASN A 1 174 ? -31.612 11.321 -20.768 1.00 48.41 174 ASN A C 1
ATOM 1340 O O . ASN A 1 174 ? -31.435 12.072 -21.725 1.00 48.41 174 ASN A O 1
ATOM 1344 N N . THR A 1 175 ? -31.016 11.540 -19.594 1.00 51.16 175 THR A N 1
ATOM 1345 C CA . THR A 1 175 ? -29.915 12.499 -19.470 1.00 51.16 175 THR A CA 1
ATOM 1346 C C . THR A 1 175 ? -28.686 11.894 -20.135 1.00 51.16 175 THR A C 1
ATOM 1348 O O . THR A 1 175 ? -27.945 11.119 -19.523 1.00 51.16 175 THR A O 1
ATOM 1351 N N . SER A 1 176 ? -28.483 12.242 -21.402 1.00 47.09 176 SER A N 1
ATOM 1352 C CA . SER A 1 176 ? -27.212 12.092 -22.095 1.00 47.09 176 SER A CA 1
ATOM 1353 C C . SER A 1 176 ? -26.116 12.768 -21.271 1.00 47.09 176 SER A C 1
ATOM 1355 O O . SER A 1 176 ? -26.095 13.989 -21.118 1.00 47.09 176 SER A O 1
ATOM 1357 N N . ARG A 1 177 ? -25.206 11.965 -20.720 1.00 47.44 177 ARG A N 1
ATOM 1358 C CA . ARG A 1 177 ? -23.915 12.445 -20.231 1.00 47.44 177 ARG A CA 1
ATOM 1359 C C . ARG A 1 177 ? -23.046 12.762 -21.442 1.00 47.44 177 ARG A C 1
ATOM 1361 O O . ARG A 1 177 ? -22.579 11.846 -22.113 1.00 47.44 177 ARG A O 1
ATOM 1368 N N . SER A 1 178 ? -22.857 14.048 -21.712 1.00 45.78 178 SER A N 1
ATOM 1369 C CA . SER A 1 178 ? -21.692 14.532 -22.442 1.00 45.78 178 SER A CA 1
ATOM 1370 C C . SER A 1 178 ? -20.437 14.372 -21.578 1.00 45.78 178 SER A C 1
ATOM 1372 O O . SER A 1 178 ? -20.522 14.333 -20.348 1.00 45.78 178 SER A O 1
ATOM 1374 N N . ARG A 1 179 ? -19.321 14.228 -22.292 1.00 47.09 179 ARG A N 1
ATOM 1375 C CA . ARG A 1 179 ? -17.936 14.044 -21.848 1.00 47.09 179 ARG A CA 1
ATOM 1376 C C . ARG A 1 179 ? -17.487 15.029 -20.772 1.00 47.09 179 ARG A C 1
ATOM 1378 O O . ARG A 1 179 ? -17.942 16.192 -20.824 1.00 47.09 179 ARG A O 1
#